Protein AF-A0A445MH30-F1 (afdb_monomer_lite)

Foldseek 3Di:
DCPDDPCPDPVNVVVVVVCCVVPVVVVQVVVVVVVNDADEDADPPDDPPHQAYPVDPPVVRVVSVCVVCVVVPDPPDD

Sequence (78 aa):
MIQGRIDDNIETIRKRFRVFVESSLPVVEYYELKGKVRKVSASSLWIDSLQVDALKPVDEVFETVKATFAPFHTEVSF

pLDDT: mean 82.11, std 13.99, range [43.22, 96.5]

Organism: Ensete ventricosum (NCBI:txid4639)

Radius of gyration: 17.67 Å; chains: 1; bounding box: 49×42×33 Å

Secondary structure (DSSP, 8-state):
--PPPTT-SHHHHHHHHHHHHHHTHHHHHHHHTTT----EE-SSS--TT-SEETTS-HHHHHHHHHHHHGGG------

InterPro domains:
  IPR000850 Adenylate kinase/UMP-CMP kinase [PR00094] (5-20)
  IPR000850 Adenylate kinase/UMP-CMP kinase [PR00094] (22-36)
  IPR027417 P-loop containing nucleoside triphosphate hydrolase [G3DSA:3.40.50.300] (2-70)

Structure (mmCIF, N/CA/C/O backbone):
data_AF-A0A445MH30-F1
#
_entry.id   AF-A0A445MH30-F1
#
loop_
_atom_site.group_PDB
_atom_site.id
_atom_site.type_symbol
_atom_site.label_atom_id
_atom_site.label_alt_id
_atom_site.label_comp_id
_atom_site.label_asym_id
_atom_site.label_entity_id
_atom_site.label_seq_id
_atom_site.pdbx_PDB_ins_code
_atom_site.Cartn_x
_atom_site.Cartn_y
_atom_site.Cartn_z
_atom_site.occupancy
_atom_site.B_iso_or_equiv
_atom_site.auth_seq_id
_atom_site.auth_comp_id
_atom_site.auth_asym_id
_atom_site.auth_atom_id
_atom_site.pdbx_PDB_model_num
ATOM 1 N N . MET A 1 1 ? 13.756 -29.203 -15.604 1.00 43.22 1 MET A N 1
ATOM 2 C CA . MET A 1 1 ? 14.460 -28.131 -14.870 1.00 43.22 1 MET A CA 1
ATOM 3 C C . MET A 1 1 ? 13.652 -26.864 -15.061 1.00 43.22 1 MET A C 1
ATOM 5 O O . MET A 1 1 ? 13.454 -26.465 -16.200 1.00 43.22 1 MET A O 1
ATOM 9 N N . ILE A 1 2 ? 13.077 -26.323 -13.990 1.00 49.44 2 ILE A N 1
ATOM 10 C CA . ILE A 1 2 ? 12.218 -25.134 -14.056 1.00 49.44 2 ILE A CA 1
ATOM 11 C C . ILE A 1 2 ? 13.161 -23.930 -14.108 1.00 49.44 2 ILE A C 1
ATOM 13 O O . ILE A 1 2 ? 13.633 -23.463 -13.076 1.00 49.44 2 ILE A O 1
ATOM 17 N N . GLN A 1 3 ? 13.558 -23.513 -15.308 1.00 62.62 3 GLN A N 1
ATOM 18 C CA . GLN A 1 3 ? 14.324 -22.282 -15.463 1.00 62.62 3 GLN A CA 1
ATOM 19 C C . GLN A 1 3 ? 13.349 -21.135 -15.166 1.00 62.62 3 GLN A C 1
ATOM 21 O O . GLN A 1 3 ? 12.283 -21.071 -15.777 1.00 62.62 3 GLN A O 1
ATOM 26 N N . GLY A 1 4 ? 13.659 -20.347 -14.132 1.00 68.94 4 GLY A N 1
ATOM 27 C CA . GLY A 1 4 ? 12.785 -19.321 -13.554 1.00 68.94 4 GLY A CA 1
ATOM 28 C C . GLY A 1 4 ? 12.241 -18.322 -14.578 1.00 68.94 4 GLY A C 1
ATOM 29 O O . GLY A 1 4 ? 12.697 -18.267 -15.721 1.00 68.94 4 GLY A O 1
ATOM 30 N N . ARG A 1 5 ? 11.223 -17.549 -14.180 1.00 75.38 5 ARG A N 1
ATOM 31 C CA . ARG A 1 5 ? 10.494 -16.667 -15.100 1.00 75.38 5 ARG A CA 1
ATOM 32 C C . ARG A 1 5 ? 11.459 -15.741 -15.846 1.00 75.38 5 ARG A C 1
ATOM 34 O O . ARG A 1 5 ? 12.315 -15.104 -15.243 1.00 75.38 5 ARG A O 1
ATOM 41 N N . ILE A 1 6 ? 11.240 -15.600 -17.152 1.00 69.62 6 ILE A N 1
ATOM 42 C CA . ILE A 1 6 ? 12.042 -14.749 -18.050 1.00 69.62 6 ILE A CA 1
ATOM 43 C C . ILE A 1 6 ? 12.043 -13.273 -17.588 1.00 69.62 6 ILE A C 1
ATOM 45 O O . ILE A 1 6 ? 13.017 -12.546 -17.790 1.00 69.62 6 ILE A O 1
ATOM 49 N N . ASP A 1 7 ? 10.969 -12.848 -16.917 1.00 69.69 7 ASP A N 1
ATOM 50 C CA . ASP A 1 7 ? 10.797 -11.490 -16.388 1.00 69.69 7 ASP A CA 1
ATOM 51 C C . ASP A 1 7 ? 11.567 -11.197 -15.090 1.00 69.69 7 ASP A C 1
ATOM 53 O O . ASP A 1 7 ? 11.640 -10.036 -14.687 1.00 69.69 7 ASP A O 1
ATOM 57 N N . ASP A 1 8 ? 12.132 -12.205 -14.419 1.00 77.50 8 ASP A N 1
ATOM 58 C CA . ASP A 1 8 ? 12.819 -12.032 -13.130 1.00 77.50 8 ASP A CA 1
ATOM 59 C C . ASP A 1 8 ? 14.288 -11.616 -13.335 1.00 77.50 8 ASP A C 1
ATOM 61 O O . ASP A 1 8 ? 15.210 -12.119 -12.695 1.00 77.50 8 ASP A O 1
ATOM 65 N N . ASN A 1 9 ? 14.523 -10.681 -14.260 1.00 83.12 9 ASN A N 1
ATOM 66 C CA . ASN A 1 9 ? 15.828 -10.067 -14.473 1.00 83.12 9 ASN A CA 1
ATOM 67 C C . ASN A 1 9 ? 15.892 -8.667 -13.843 1.00 83.12 9 ASN A C 1
ATOM 69 O O . ASN A 1 9 ? 14.893 -7.951 -13.717 1.00 83.12 9 ASN A O 1
ATOM 73 N N . ILE A 1 10 ? 17.103 -8.261 -13.455 1.00 87.25 10 ILE A N 1
ATOM 74 C CA . ILE A 1 10 ? 17.348 -7.006 -12.731 1.00 87.25 10 ILE A CA 1
ATOM 75 C C . ILE A 1 10 ? 16.847 -5.769 -13.493 1.00 87.25 10 ILE A C 1
ATOM 77 O O . ILE A 1 10 ? 16.391 -4.801 -12.885 1.00 87.25 10 ILE A O 1
ATOM 81 N N . GLU A 1 11 ? 16.905 -5.792 -14.823 1.00 87.88 11 GLU A N 1
ATOM 82 C CA . GLU A 1 11 ? 16.474 -4.683 -15.672 1.00 87.88 11 GLU A CA 1
ATOM 83 C C . GLU A 1 11 ? 14.949 -4.527 -15.664 1.00 87.88 11 GLU A C 1
ATOM 85 O O . GLU A 1 11 ? 14.430 -3.424 -15.467 1.00 87.88 11 GLU A O 1
ATOM 90 N N . THR A 1 12 ? 14.225 -5.639 -15.787 1.00 87.06 12 THR A N 1
ATOM 91 C CA . THR A 1 12 ? 12.758 -5.676 -15.772 1.00 87.06 12 THR A CA 1
ATOM 92 C C . THR A 1 12 ? 12.217 -5.258 -14.411 1.00 87.06 12 THR A C 1
ATOM 94 O O . THR A 1 12 ? 11.293 -4.445 -14.343 1.00 87.06 12 THR A O 1
ATOM 97 N N . ILE A 1 13 ? 12.837 -5.726 -13.323 1.00 88.69 13 ILE A N 1
ATOM 98 C CA . ILE A 1 13 ? 12.483 -5.314 -11.958 1.00 88.69 13 ILE A CA 1
ATOM 99 C C . ILE A 1 13 ? 12.678 -3.801 -11.785 1.00 88.69 13 ILE A C 1
ATOM 101 O O . ILE A 1 13 ? 11.764 -3.114 -11.328 1.00 88.69 13 ILE A O 1
ATOM 105 N N . ARG A 1 14 ? 13.818 -3.244 -12.223 1.00 91.44 14 ARG A N 1
ATOM 106 C CA . ARG A 1 14 ? 14.069 -1.790 -12.172 1.00 91.44 14 ARG A CA 1
ATOM 107 C C . ARG A 1 14 ? 13.060 -0.992 -12.993 1.00 91.44 14 ARG A C 1
ATOM 109 O O . ARG A 1 14 ? 12.614 0.064 -12.549 1.00 91.44 14 ARG A O 1
ATOM 116 N N . LYS A 1 15 ? 12.692 -1.471 -14.186 1.00 91.75 15 LYS A N 1
ATOM 117 C CA . LYS A 1 15 ? 11.689 -0.811 -15.034 1.00 91.75 15 LYS A CA 1
ATOM 118 C C . LYS A 1 15 ? 10.317 -0.798 -14.361 1.00 91.75 15 LYS A C 1
ATOM 120 O O . LYS A 1 15 ? 9.693 0.256 -14.303 1.00 91.75 15 LYS A O 1
ATOM 125 N N . ARG A 1 16 ? 9.877 -1.931 -13.802 1.00 91.69 16 ARG A N 1
ATOM 126 C CA . ARG A 1 16 ? 8.607 -2.029 -13.061 1.00 91.69 16 ARG A CA 1
ATOM 127 C C . ARG A 1 16 ? 8.597 -1.118 -11.834 1.00 91.69 16 ARG A C 1
ATOM 129 O O . ARG A 1 16 ? 7.611 -0.424 -11.610 1.00 91.69 16 ARG A O 1
ATOM 136 N N . PHE A 1 17 ? 9.704 -1.065 -11.093 1.00 92.06 17 PHE A N 1
ATOM 137 C CA . PHE A 1 17 ? 9.824 -0.186 -9.932 1.00 92.06 17 PHE A CA 1
ATOM 138 C C . PHE A 1 17 ? 9.746 1.297 -10.316 1.00 92.06 17 PHE A C 1
ATOM 140 O O . PHE A 1 17 ? 9.016 2.054 -9.688 1.00 92.06 17 PHE A O 1
ATOM 147 N N . ARG A 1 18 ? 10.426 1.708 -11.392 1.00 94.44 18 ARG A N 1
ATOM 148 C CA . ARG A 1 18 ? 10.356 3.088 -11.897 1.00 94.44 18 ARG A CA 1
ATOM 149 C C . ARG A 1 18 ? 8.934 3.490 -12.284 1.00 94.44 18 ARG A C 1
ATOM 151 O O . ARG A 1 18 ? 8.465 4.530 -11.848 1.00 94.44 18 ARG A O 1
ATOM 158 N N . VAL A 1 19 ? 8.234 2.637 -13.034 1.00 94.75 19 VAL A N 1
ATOM 159 C CA . VAL A 1 19 ? 6.837 2.885 -13.430 1.00 94.75 19 VAL A CA 1
ATOM 160 C C . VAL A 1 19 ? 5.932 3.015 -12.203 1.00 94.75 19 VAL A C 1
ATOM 162 O O . VAL A 1 19 ? 5.079 3.898 -12.160 1.00 94.75 19 VAL A O 1
ATOM 165 N N . PHE A 1 20 ? 6.136 2.178 -11.181 1.00 93.31 20 PHE A N 1
ATOM 166 C CA . PHE A 1 20 ? 5.411 2.295 -9.916 1.00 93.31 20 PHE A CA 1
ATOM 167 C C . PHE A 1 20 ? 5.669 3.645 -9.230 1.00 93.31 20 PHE A C 1
ATOM 169 O O . PHE A 1 20 ? 4.714 4.328 -8.862 1.00 93.31 20 PHE A O 1
ATOM 176 N N . VAL A 1 21 ? 6.935 4.057 -9.110 1.00 94.00 21 VAL A N 1
ATOM 177 C CA . VAL A 1 21 ? 7.318 5.348 -8.515 1.00 94.00 21 VAL A CA 1
ATOM 178 C C . VAL A 1 21 ? 6.688 6.515 -9.276 1.00 94.00 21 VAL A C 1
ATOM 180 O O . VAL A 1 21 ? 6.069 7.376 -8.665 1.00 94.00 21 VAL A O 1
ATOM 183 N N . GLU A 1 22 ? 6.786 6.523 -10.603 1.00 95.19 22 GLU A N 1
ATOM 184 C CA . GLU A 1 22 ? 6.314 7.635 -11.436 1.00 95.19 22 GLU A CA 1
ATOM 185 C C . GLU A 1 22 ? 4.783 7.715 -11.524 1.00 95.19 22 GLU A C 1
ATOM 187 O O . GLU A 1 22 ? 4.228 8.809 -11.573 1.00 95.19 22 GLU A O 1
ATOM 192 N N . SER A 1 23 ? 4.088 6.573 -11.554 1.00 94.88 23 SER A N 1
ATOM 193 C CA . SER A 1 23 ? 2.643 6.538 -11.839 1.00 94.88 23 SER A CA 1
ATOM 194 C C . SER A 1 23 ? 1.772 6.295 -10.609 1.00 94.88 23 SER A C 1
ATOM 196 O O . SER A 1 23 ? 0.654 6.796 -10.539 1.00 94.88 23 SER A O 1
ATOM 198 N N . SER A 1 24 ? 2.244 5.498 -9.645 1.00 94.62 24 SER A N 1
ATOM 199 C CA . SER A 1 24 ? 1.424 5.061 -8.505 1.00 94.62 24 SER A CA 1
ATOM 200 C C . SER A 1 24 ? 1.641 5.916 -7.261 1.00 94.62 24 SER A C 1
ATOM 202 O O . SER A 1 24 ? 0.671 6.199 -6.559 1.00 94.62 24 SER A O 1
ATOM 204 N N . LEU A 1 25 ? 2.872 6.370 -6.987 1.00 94.25 25 LEU A N 1
ATOM 205 C CA . LEU A 1 25 ? 3.133 7.194 -5.799 1.00 94.25 25 LEU A CA 1
ATOM 206 C C . LEU A 1 25 ? 2.354 8.516 -5.777 1.00 94.25 25 LEU A C 1
ATOM 208 O O . LEU A 1 25 ? 1.781 8.792 -4.727 1.00 94.25 25 LEU A O 1
ATOM 212 N N . PRO A 1 26 ? 2.197 9.275 -6.884 1.00 96.00 26 PRO A N 1
ATOM 213 C CA . PRO A 1 26 ? 1.394 10.501 -6.856 1.00 96.00 26 PRO A CA 1
ATOM 214 C C . PRO A 1 26 ? -0.060 10.255 -6.422 1.00 96.00 26 PRO A C 1
ATOM 216 O O . PRO A 1 26 ? -0.670 11.074 -5.736 1.00 96.00 26 PRO A O 1
ATOM 219 N N . VAL A 1 27 ? -0.620 9.096 -6.787 1.00 96.12 27 VAL A N 1
ATOM 220 C CA . VAL A 1 27 ? -1.971 8.687 -6.380 1.00 96.12 27 VAL A CA 1
ATOM 221 C C . VAL A 1 27 ? -2.005 8.336 -4.892 1.00 96.12 27 VAL A C 1
ATOM 223 O O . VAL A 1 27 ? -2.929 8.742 -4.186 1.00 96.12 27 VAL A O 1
ATOM 226 N N . VAL A 1 28 ? -0.997 7.610 -4.400 1.00 93.62 28 VAL A N 1
ATOM 227 C CA . VAL A 1 28 ? -0.865 7.290 -2.971 1.00 93.62 28 VAL A CA 1
ATOM 228 C C . VAL A 1 28 ? -0.741 8.571 -2.147 1.00 93.62 28 VAL A C 1
ATOM 230 O O . VAL A 1 28 ? -1.510 8.750 -1.208 1.00 93.62 28 VAL A O 1
ATOM 233 N N . GLU A 1 29 ? 0.145 9.490 -2.527 1.00 94.25 29 GLU A N 1
ATOM 234 C CA . GLU A 1 29 ? 0.345 10.784 -1.860 1.00 94.25 29 GLU A CA 1
ATOM 235 C C . GLU A 1 29 ? -0.946 11.614 -1.838 1.00 94.25 29 GLU A C 1
ATOM 237 O O . GLU A 1 29 ? -1.341 12.142 -0.796 1.00 94.25 29 GLU A O 1
ATOM 242 N N . TYR A 1 30 ? -1.674 11.660 -2.958 1.00 96.50 30 TYR A N 1
ATOM 243 C CA . TYR A 1 30 ? -2.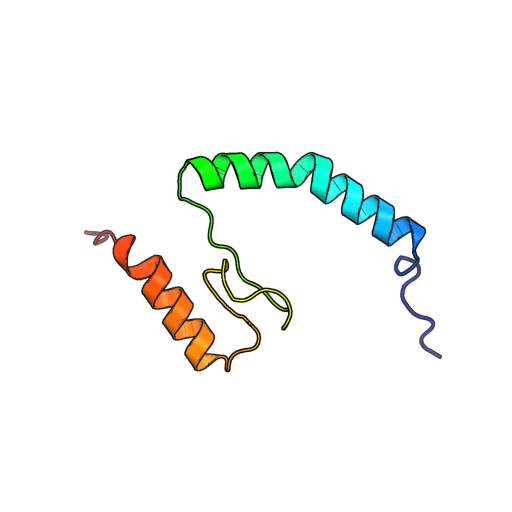960 12.350 -3.046 1.00 96.50 30 TYR A CA 1
ATOM 244 C C . TYR A 1 30 ? -3.992 11.828 -2.032 1.00 96.50 30 TYR A C 1
ATOM 246 O O . TYR A 1 30 ? -4.696 12.615 -1.390 1.00 96.50 30 TYR A O 1
ATOM 254 N N . TYR A 1 31 ? -4.109 10.508 -1.871 1.00 95.12 31 TYR A N 1
ATOM 255 C CA . TYR A 1 31 ? -5.035 9.918 -0.901 1.00 95.12 31 TYR A CA 1
ATOM 256 C C . TYR A 1 31 ? -4.497 9.942 0.534 1.00 95.12 31 TYR A C 1
ATOM 258 O O . TYR A 1 31 ? -5.294 9.968 1.477 1.00 95.12 31 TYR A O 1
ATOM 266 N N . GLU A 1 32 ? -3.177 9.969 0.716 1.00 92.00 32 GLU A N 1
ATOM 267 C CA . GLU A 1 32 ? -2.528 10.134 2.016 1.00 92.00 32 GLU A CA 1
ATOM 268 C C . GLU A 1 32 ? -2.852 11.507 2.608 1.00 92.00 32 GLU A C 1
ATOM 270 O O . GLU A 1 32 ? -3.328 11.576 3.741 1.00 92.00 32 GLU A O 1
ATOM 275 N N . LEU A 1 33 ? -2.768 12.577 1.808 1.00 92.88 33 LEU A N 1
ATOM 276 C CA . LEU A 1 33 ? -3.194 13.927 2.205 1.00 92.88 33 LEU A CA 1
ATOM 277 C C . LEU A 1 33 ? -4.683 14.012 2.581 1.00 92.88 33 LEU A C 1
ATOM 279 O O . LEU A 1 33 ? -5.096 14.894 3.328 1.00 92.88 33 LEU A O 1
ATOM 283 N N . LYS A 1 34 ? -5.507 13.088 2.079 1.00 93.38 34 LYS A N 1
ATOM 284 C CA . LYS A 1 34 ? -6.933 12.976 2.424 1.00 93.38 34 LYS A CA 1
ATOM 285 C C . LYS A 1 34 ? -7.198 12.062 3.623 1.00 93.38 34 LYS A C 1
ATOM 287 O O . LYS A 1 34 ? -8.360 11.804 3.928 1.00 93.38 34 LYS A O 1
ATOM 292 N N . GLY A 1 35 ? -6.156 11.515 4.250 1.00 89.06 35 GLY A N 1
ATOM 293 C CA . GLY A 1 35 ? -6.271 10.573 5.362 1.00 89.06 35 GLY A CA 1
ATOM 294 C C . GLY A 1 35 ? -6.848 9.205 4.977 1.00 89.06 35 GLY A C 1
ATOM 295 O O . GLY A 1 35 ? -7.258 8.450 5.860 1.00 89.06 35 GLY A O 1
ATOM 296 N N . LYS A 1 36 ? -6.887 8.866 3.679 1.00 89.69 36 LYS A N 1
ATOM 297 C CA . LYS A 1 36 ? -7.516 7.640 3.144 1.00 89.69 36 LYS A CA 1
ATOM 298 C C . LYS A 1 36 ? -6.544 6.478 2.928 1.00 89.69 36 LYS A C 1
ATOM 300 O O . LYS A 1 36 ? -6.976 5.390 2.563 1.00 89.69 36 LYS A O 1
ATOM 305 N N . VAL A 1 37 ? -5.247 6.688 3.142 1.00 91.19 37 VAL A N 1
ATOM 306 C CA . VAL A 1 37 ? -4.220 5.649 2.972 1.00 91.19 37 VAL A CA 1
ATOM 307 C C . VAL A 1 37 ? -3.885 4.998 4.311 1.00 91.19 37 VAL A C 1
ATOM 309 O O . VAL A 1 37 ? -3.775 5.668 5.341 1.00 91.19 37 VAL A O 1
ATOM 312 N N . ARG A 1 38 ? -3.716 3.674 4.289 1.00 89.81 38 ARG A N 1
ATOM 313 C CA . ARG A 1 38 ? -3.175 2.859 5.383 1.00 89.81 38 ARG A CA 1
ATOM 314 C C . ARG A 1 38 ? -1.997 2.064 4.830 1.00 89.81 38 ARG A C 1
ATOM 316 O O . ARG A 1 38 ? -2.149 1.373 3.827 1.00 89.81 38 ARG A O 1
ATOM 323 N N . LYS A 1 39 ? -0.817 2.220 5.434 1.00 88.56 39 LYS A N 1
ATOM 324 C CA . LYS A 1 39 ? 0.422 1.568 4.986 1.00 88.56 39 LYS A CA 1
ATOM 325 C C . LYS A 1 39 ? 0.650 0.295 5.801 1.00 88.56 39 LYS A C 1
ATOM 327 O O . LYS A 1 39 ? 0.592 0.338 7.030 1.00 88.56 39 LYS A O 1
ATOM 332 N N . VAL A 1 40 ? 0.911 -0.802 5.097 1.00 87.94 40 VAL A N 1
ATOM 333 C CA . VAL A 1 40 ? 1.180 -2.128 5.663 1.00 87.94 40 VAL A CA 1
ATOM 334 C C . VAL A 1 40 ? 2.596 -2.532 5.269 1.00 87.94 40 VAL A C 1
ATOM 336 O O . VAL A 1 40 ? 2.929 -2.475 4.085 1.00 87.94 40 VAL A O 1
ATOM 339 N N . SER A 1 41 ? 3.430 -2.921 6.233 1.00 86.19 41 SER A N 1
ATOM 340 C CA . SER A 1 41 ? 4.773 -3.439 5.949 1.00 86.19 41 SER A CA 1
ATOM 341 C C . SER A 1 41 ? 4.778 -4.956 5.966 1.00 86.19 41 SER A C 1
ATOM 343 O O . SER A 1 41 ? 4.215 -5.565 6.865 1.00 86.19 41 SER A O 1
ATOM 345 N N . ALA A 1 42 ? 5.444 -5.556 4.983 1.00 84.56 42 ALA A N 1
ATOM 346 C CA . ALA A 1 42 ? 5.719 -6.991 4.922 1.00 84.56 42 ALA A CA 1
ATOM 347 C C . ALA A 1 42 ? 7.216 -7.292 5.134 1.00 84.56 42 ALA A C 1
ATOM 349 O O . ALA A 1 42 ? 7.731 -8.306 4.671 1.00 84.56 42 ALA A O 1
ATOM 350 N N . SER A 1 43 ? 7.935 -6.371 5.779 1.00 80.62 43 SER A N 1
ATOM 351 C CA . SER A 1 43 ? 9.372 -6.442 6.037 1.00 80.62 43 SER A CA 1
ATOM 352 C C . SER A 1 43 ? 9.648 -6.104 7.497 1.00 80.62 43 SER A C 1
ATOM 354 O O . SER A 1 43 ? 9.045 -5.182 8.042 1.00 80.62 43 SER A O 1
ATOM 356 N N . SER A 1 44 ? 10.605 -6.809 8.109 1.00 68.19 44 SER A N 1
ATOM 357 C CA . SER A 1 44 ? 11.027 -6.582 9.501 1.00 68.19 44 SER A CA 1
ATOM 358 C C . SER A 1 44 ? 11.804 -5.279 9.681 1.00 68.19 44 SER A C 1
ATOM 360 O O . SER A 1 44 ? 12.179 -4.923 10.794 1.00 68.19 44 SER A O 1
ATOM 362 N N . LEU A 1 45 ? 12.094 -4.582 8.584 1.00 64.94 45 LEU A N 1
ATOM 363 C CA . LEU A 1 45 ? 12.722 -3.275 8.603 1.00 64.94 45 LEU A CA 1
ATOM 364 C C . LEU A 1 45 ? 11.620 -2.221 8.488 1.00 64.94 45 LEU A C 1
ATOM 366 O O . LEU A 1 45 ? 10.861 -2.246 7.519 1.00 64.94 45 LEU A O 1
ATOM 370 N N . TRP A 1 46 ? 11.637 -1.278 9.438 1.00 53.97 46 TRP A N 1
ATOM 371 C CA . TRP A 1 46 ? 10.728 -0.134 9.616 1.00 53.97 46 TRP A CA 1
ATOM 372 C C . TRP A 1 46 ? 9.393 -0.491 10.284 1.00 53.97 46 TRP A C 1
ATOM 374 O O . TRP A 1 46 ? 8.448 -0.884 9.614 1.00 53.97 46 TRP A O 1
ATOM 384 N N . ILE A 1 47 ? 9.300 -0.304 11.606 1.00 58.50 47 ILE A N 1
ATOM 385 C CA . ILE A 1 47 ? 8.064 -0.543 12.383 1.00 58.50 47 ILE A CA 1
ATOM 386 C C . ILE A 1 47 ? 7.544 0.758 13.028 1.00 58.50 47 ILE A C 1
ATOM 388 O O . ILE A 1 47 ? 6.342 0.919 13.209 1.00 58.50 47 ILE A O 1
ATOM 392 N N . ASP A 1 48 ? 8.409 1.750 13.254 1.00 57.59 48 ASP A N 1
ATOM 393 C CA . ASP A 1 48 ? 8.072 2.934 14.063 1.00 57.59 48 ASP A CA 1
ATOM 394 C C . ASP A 1 48 ? 7.119 3.939 13.386 1.00 57.59 48 ASP A C 1
ATOM 396 O O . ASP A 1 48 ? 6.604 4.842 14.039 1.00 57.59 48 ASP A O 1
ATOM 400 N N . SER A 1 49 ? 6.873 3.823 12.075 1.00 60.34 49 SER A N 1
ATOM 401 C CA . SER A 1 49 ? 6.029 4.768 11.311 1.00 60.34 49 SER A CA 1
ATOM 402 C C . SER A 1 49 ? 4.905 4.106 10.505 1.00 60.34 49 SER A C 1
ATOM 404 O O . SER A 1 49 ? 4.286 4.754 9.659 1.00 60.34 49 SER A O 1
ATOM 406 N N . LEU A 1 50 ? 4.642 2.816 10.725 1.00 64.62 50 LEU A N 1
ATOM 407 C CA . LEU A 1 50 ? 3.658 2.037 9.966 1.00 64.62 50 LEU A CA 1
ATOM 408 C C . LEU A 1 50 ? 2.426 1.693 10.804 1.00 64.62 50 LEU A C 1
ATOM 410 O O . LEU A 1 50 ? 2.492 1.596 12.023 1.00 64.62 50 LEU A O 1
ATOM 414 N N . GLN A 1 51 ? 1.286 1.534 10.125 1.00 71.75 51 GLN A N 1
ATOM 415 C CA . GLN A 1 51 ? -0.010 1.317 10.779 1.00 71.75 51 GLN A CA 1
ATOM 416 C C . GLN A 1 51 ? -0.326 -0.172 10.971 1.00 71.75 51 GLN A C 1
ATOM 418 O O . GLN A 1 51 ? -1.035 -0.523 11.907 1.00 71.75 51 GLN A O 1
ATOM 423 N N . VAL A 1 52 ? 0.201 -1.049 10.108 1.00 81.81 52 VAL A N 1
ATOM 424 C CA . VAL A 1 52 ? 0.024 -2.506 10.207 1.00 81.81 52 VAL A CA 1
ATOM 425 C C . VAL A 1 52 ? 1.333 -3.213 9.848 1.00 81.81 52 VAL A C 1
ATOM 427 O O . VAL A 1 52 ? 1.951 -2.905 8.826 1.00 81.81 52 VAL A O 1
ATOM 430 N N . ASP A 1 53 ? 1.728 -4.182 10.669 1.00 85.12 53 ASP A N 1
ATOM 431 C CA . ASP A 1 53 ? 2.844 -5.095 10.412 1.00 85.12 53 ASP A CA 1
ATOM 432 C C . ASP A 1 53 ? 2.290 -6.458 9.977 1.00 85.12 53 ASP A C 1
ATOM 434 O O . ASP A 1 53 ? 1.610 -7.129 10.750 1.00 85.12 53 ASP A O 1
ATOM 438 N N . ALA A 1 54 ? 2.556 -6.847 8.729 1.00 86.00 54 ALA A N 1
ATOM 439 C CA . ALA A 1 54 ? 2.082 -8.092 8.130 1.00 86.00 54 ALA A CA 1
ATOM 440 C C . ALA A 1 54 ? 2.940 -9.317 8.482 1.00 86.00 54 ALA A C 1
ATOM 442 O O . ALA A 1 54 ? 2.599 -10.421 8.066 1.00 86.00 54 ALA A O 1
ATOM 443 N N . LEU A 1 55 ? 4.045 -9.148 9.217 1.00 86.50 55 LEU A N 1
ATOM 444 C CA . LEU A 1 55 ? 4.843 -10.272 9.719 1.00 86.50 55 LEU A CA 1
ATOM 445 C C . LEU A 1 55 ? 4.280 -10.880 11.005 1.00 86.50 55 LEU A C 1
ATOM 447 O O . LEU A 1 55 ? 4.720 -11.948 11.433 1.00 86.50 55 LEU A O 1
ATOM 451 N N . LYS A 1 56 ? 3.307 -10.205 11.615 1.00 87.06 56 LYS A N 1
ATOM 452 C CA . LYS A 1 56 ? 2.566 -10.705 12.766 1.00 87.06 56 LYS A CA 1
ATOM 453 C C . LYS A 1 56 ? 1.672 -11.891 12.380 1.00 87.06 56 LYS A C 1
ATOM 455 O O . LYS A 1 56 ? 1.328 -12.052 11.206 1.00 87.06 56 LYS A O 1
ATOM 460 N N . PRO A 1 57 ? 1.264 -12.726 13.352 1.00 92.06 57 PRO A N 1
ATOM 461 C CA . PRO A 1 57 ? 0.284 -13.779 13.116 1.00 92.06 57 PRO A CA 1
ATOM 462 C C . PRO A 1 57 ? -0.993 -13.233 12.470 1.00 92.06 57 PRO A C 1
ATOM 464 O O . PRO A 1 57 ? -1.417 -12.115 12.762 1.00 92.06 57 PRO A O 1
ATOM 467 N N . VAL A 1 58 ? -1.626 -14.046 11.621 1.00 90.69 58 VAL A N 1
ATOM 468 C CA . VAL A 1 58 ? -2.810 -13.650 10.839 1.00 90.69 58 VAL A CA 1
ATOM 469 C C . VAL A 1 58 ? -3.923 -13.043 11.698 1.00 90.69 58 VAL A C 1
ATOM 471 O O . VAL A 1 58 ? -4.511 -12.040 11.302 1.00 90.69 58 VAL A O 1
ATOM 474 N N . ASP A 1 59 ? -4.155 -13.593 12.890 1.00 93.44 59 ASP A N 1
ATOM 475 C CA . ASP A 1 59 ? -5.182 -13.111 13.816 1.00 93.44 59 ASP A CA 1
ATOM 476 C C . ASP A 1 59 ? -4.862 -11.701 14.333 1.00 93.44 59 ASP A C 1
ATOM 478 O O . ASP A 1 59 ? -5.734 -10.839 14.410 1.00 93.44 59 ASP A O 1
ATOM 482 N N . GLU A 1 60 ? -3.589 -11.424 14.623 1.00 89.56 60 GLU A N 1
ATOM 483 C CA . GLU A 1 60 ? -3.143 -10.111 15.092 1.00 89.56 60 GLU A CA 1
ATOM 484 C C . GLU A 1 60 ? -3.197 -9.068 13.969 1.00 89.56 60 GLU A C 1
ATOM 486 O O . GLU A 1 60 ? -3.623 -7.929 14.187 1.00 89.56 60 GLU A O 1
ATOM 491 N N . VAL A 1 61 ? -2.819 -9.458 12.747 1.00 89.75 61 VAL A N 1
ATOM 492 C CA . VAL A 1 61 ? -2.970 -8.607 11.558 1.00 89.75 61 VAL A CA 1
ATOM 493 C C . VAL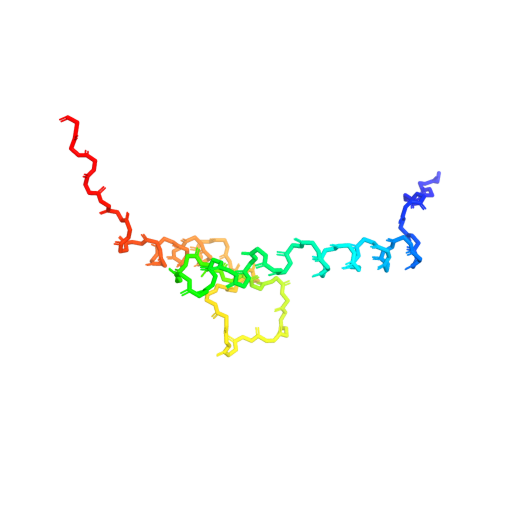 A 1 61 ? -4.442 -8.270 11.345 1.00 89.75 61 VAL A C 1
ATOM 495 O O . VAL A 1 61 ? -4.782 -7.105 11.138 1.00 89.75 61 VAL A O 1
ATOM 498 N N . PHE A 1 62 ? -5.319 -9.271 11.433 1.00 91.31 62 PHE A N 1
ATOM 499 C CA . PHE A 1 62 ? -6.753 -9.098 11.251 1.00 91.31 62 PHE A CA 1
ATOM 500 C C . PHE A 1 62 ? 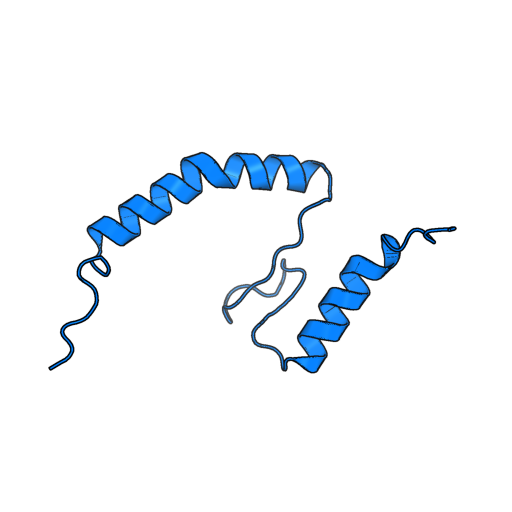-7.346 -8.122 12.271 1.00 91.31 62 PHE A C 1
ATOM 502 O O . PHE A 1 62 ? -8.011 -7.163 11.874 1.00 91.31 62 PHE A O 1
ATOM 509 N N . GLU A 1 63 ? -7.059 -8.297 13.562 1.00 92.00 63 GLU A N 1
ATOM 510 C CA . GLU A 1 63 ? -7.557 -7.387 14.599 1.00 92.00 63 GLU A CA 1
ATOM 511 C C . GLU A 1 63 ? -6.981 -5.970 14.454 1.00 92.00 63 GLU A C 1
ATOM 513 O O . GLU A 1 63 ? -7.714 -4.990 14.603 1.00 92.00 63 GLU A O 1
ATOM 518 N N . THR A 1 64 ? -5.709 -5.831 14.061 1.00 89.50 64 THR A N 1
ATOM 519 C CA . THR A 1 64 ? -5.096 -4.516 13.790 1.00 89.50 64 THR A CA 1
ATOM 520 C C . THR A 1 64 ? -5.798 -3.802 12.631 1.00 89.50 64 THR A C 1
ATOM 522 O O . THR A 1 64 ? -6.134 -2.616 12.728 1.00 89.50 64 THR A O 1
ATOM 525 N N . VAL A 1 65 ? -6.065 -4.516 11.533 1.00 89.88 65 VAL A N 1
ATOM 526 C CA . VAL A 1 65 ? -6.795 -3.979 10.376 1.00 89.88 65 VAL A CA 1
ATOM 527 C C . VAL A 1 65 ? -8.215 -3.594 10.785 1.00 89.88 65 VAL A C 1
ATOM 529 O O . VAL A 1 65 ? -8.651 -2.475 10.523 1.00 89.88 65 VAL A O 1
ATOM 532 N N . LYS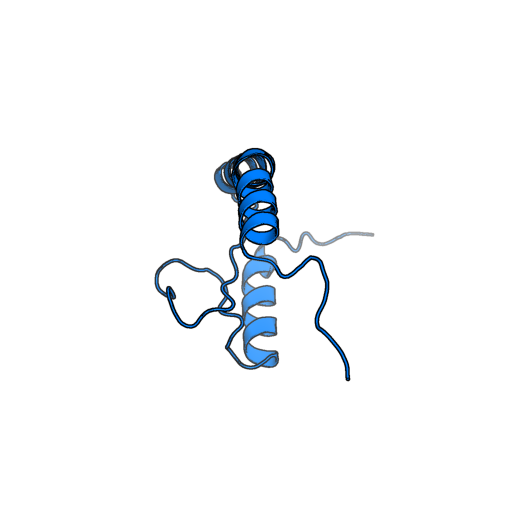 A 1 66 ? -8.925 -4.472 11.492 1.00 90.56 66 LYS A N 1
ATOM 533 C CA . LYS A 1 66 ? -10.281 -4.210 11.978 1.00 90.56 66 LYS A CA 1
ATOM 534 C C . LYS A 1 66 ? -10.343 -2.958 12.855 1.00 90.56 66 LYS A C 1
ATOM 536 O O . LYS A 1 66 ? -11.178 -2.092 12.606 1.00 90.56 66 LYS A O 1
ATOM 541 N N . ALA A 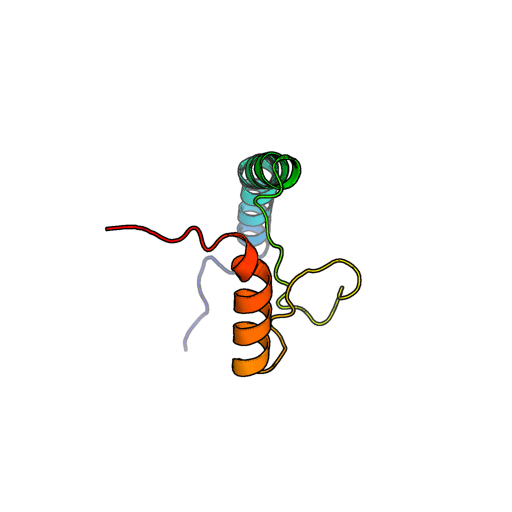1 67 ? -9.431 -2.812 13.817 1.00 89.38 67 ALA A N 1
ATOM 542 C CA . ALA A 1 67 ? -9.341 -1.626 14.668 1.00 89.38 67 ALA A CA 1
ATOM 543 C C . ALA A 1 67 ? -9.038 -0.350 13.861 1.00 89.38 67 ALA A C 1
ATOM 545 O O . ALA A 1 67 ? -9.653 0.691 14.089 1.00 89.38 67 ALA A O 1
ATOM 546 N N . THR A 1 68 ? -8.151 -0.444 12.864 1.00 88.69 68 THR A N 1
ATOM 547 C CA . THR A 1 68 ? -7.795 0.665 11.961 1.00 88.69 68 THR A CA 1
ATOM 548 C C . THR A 1 68 ? -9.001 1.189 11.175 1.00 88.69 68 THR A C 1
ATOM 550 O O . THR A 1 68 ? -9.086 2.390 10.900 1.00 88.69 68 THR A O 1
ATOM 553 N N . PHE A 1 69 ? -9.930 0.300 10.808 1.00 88.06 69 PHE A N 1
ATOM 554 C CA . PHE A 1 69 ? -11.109 0.638 10.009 1.00 88.06 69 PHE A CA 1
ATOM 555 C C . PHE A 1 69 ? -12.406 0.818 10.816 1.00 88.06 69 PHE A C 1
ATOM 557 O O . PHE A 1 69 ? -13.383 1.321 10.263 1.00 88.06 69 PHE A O 1
ATOM 564 N N . ALA A 1 70 ? -12.420 0.493 12.112 1.00 87.62 70 ALA A N 1
ATOM 565 C CA . ALA A 1 70 ? -13.595 0.625 12.979 1.00 87.62 70 ALA A CA 1
ATOM 566 C C . ALA A 1 70 ? -14.259 2.023 12.952 1.00 87.62 70 ALA A C 1
ATOM 568 O O . ALA A 1 70 ? -15.486 2.078 12.874 1.00 87.62 70 ALA A O 1
ATOM 569 N N . PRO A 1 71 ? -13.516 3.153 12.917 1.00 84.94 71 PRO A N 1
ATOM 570 C CA . PRO A 1 71 ? -14.124 4.487 12.850 1.00 84.94 71 PRO A CA 1
ATOM 571 C C . PRO A 1 71 ? -14.884 4.789 11.547 1.00 84.94 71 PRO A C 1
ATOM 573 O O . PRO A 1 71 ? -15.606 5.779 11.484 1.00 84.94 71 PRO A O 1
ATOM 576 N N . PHE A 1 72 ? -14.711 3.976 10.499 1.00 78.38 72 PHE A N 1
ATOM 577 C CA . PHE A 1 72 ? -15.380 4.149 9.204 1.00 78.38 72 PHE A CA 1
ATOM 578 C C . PHE A 1 72 ? -16.632 3.280 9.057 1.00 78.38 72 PHE A C 1
ATOM 580 O O . PHE A 1 72 ? -17.235 3.263 7.984 1.00 78.38 72 PHE A O 1
ATOM 587 N N . HIS A 1 73 ? -17.037 2.561 10.108 1.00 66.94 73 HIS A N 1
ATOM 588 C CA . HIS A 1 73 ? -18.311 1.858 10.122 1.00 66.94 73 HIS A CA 1
ATOM 589 C C . HIS A 1 73 ? -19.444 2.878 10.303 1.00 66.94 73 HIS A C 1
ATOM 591 O O . HIS A 1 73 ? -19.924 3.130 11.402 1.00 66.94 73 HIS A O 1
ATOM 597 N N . THR A 1 74 ? -19.847 3.521 9.208 1.00 59.44 74 THR A N 1
ATOM 598 C CA . THR A 1 74 ? -21.174 4.129 9.123 1.00 59.44 74 THR A CA 1
ATOM 599 C C . THR A 1 74 ? -22.193 3.007 9.233 1.00 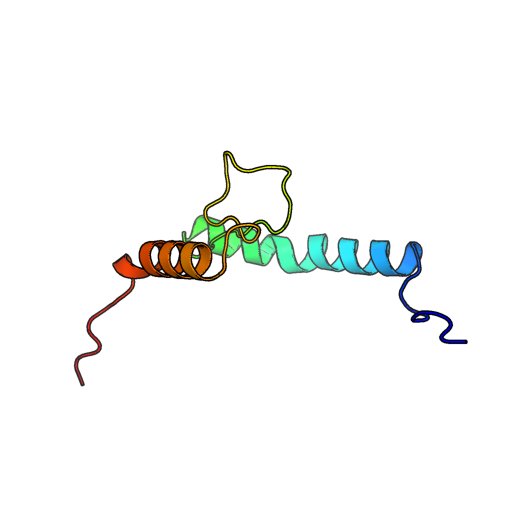59.44 74 THR A C 1
ATOM 601 O O . THR A 1 74 ? -22.132 2.069 8.435 1.00 59.44 74 THR A O 1
ATOM 604 N N . GLU A 1 75 ? -23.111 3.098 10.198 1.00 56.00 75 GLU A N 1
ATOM 605 C CA . GLU A 1 75 ? -24.333 2.298 10.181 1.00 56.00 75 GLU A CA 1
ATOM 606 C C . GLU A 1 75 ? -24.953 2.426 8.788 1.00 56.00 75 GLU A C 1
ATOM 608 O O . GLU A 1 75 ? -25.391 3.502 8.377 1.00 56.00 75 GLU A O 1
ATOM 613 N N . VAL A 1 76 ? -24.916 1.341 8.019 1.00 57.97 76 VAL A N 1
ATOM 614 C CA . VAL A 1 76 ? -25.705 1.243 6.798 1.00 57.97 76 VAL A CA 1
ATOM 615 C C . VAL A 1 76 ? -27.123 0.981 7.284 1.00 57.97 76 VAL A C 1
ATOM 617 O O . VAL A 1 76 ? -27.488 -0.164 7.545 1.00 57.97 76 VAL A O 1
ATOM 620 N N . SER A 1 77 ? -27.893 2.048 7.502 1.00 50.34 77 SER A N 1
ATOM 621 C CA . SER A 1 77 ? -29.336 1.931 7.667 1.00 50.34 77 SER A CA 1
ATOM 622 C C . SER A 1 77 ? -29.921 1.484 6.325 1.00 50.34 77 SER A C 1
ATOM 624 O O . SER A 1 77 ? -29.839 2.203 5.328 1.00 50.34 77 SER A O 1
ATOM 626 N N . PHE A 1 78 ? -30.425 0.251 6.292 1.00 51.56 78 PHE A N 1
ATOM 627 C CA . PHE A 1 78 ? -31.264 -0.258 5.208 1.00 51.56 78 PHE A CA 1
ATOM 628 C C . PHE A 1 78 ? -32.711 0.194 5.401 1.00 51.56 78 PHE A C 1
ATOM 630 O O . PHE A 1 78 ? -33.140 0.297 6.575 1.00 51.56 78 PHE A O 1
#